Protein AF-A0A5E4ITK8-F1 (afdb_monomer_lite)

Structure (mmCIF, N/CA/C/O backbone):
data_AF-A0A5E4ITK8-F1
#
_entry.id   AF-A0A5E4ITK8-F1
#
loop_
_atom_site.group_PDB
_atom_site.id
_atom_site.type_symbol
_atom_site.label_atom_id
_atom_site.label_alt_id
_atom_site.label_comp_id
_atom_site.label_asym_id
_atom_site.label_entity_id
_atom_site.label_seq_id
_atom_site.pdbx_PDB_ins_code
_atom_site.Cartn_x
_atom_site.Cartn_y
_atom_site.Cartn_z
_atom_site.occupancy
_atom_site.B_iso_or_equiv
_atom_site.auth_seq_id
_atom_site.auth_comp_id
_atom_site.auth_asym_id
_atom_site.auth_atom_id
_atom_site.pdbx_PDB_model_num
ATOM 1 N N . MET A 1 1 ? 26.900 -29.620 13.901 1.00 28.38 1 MET A N 1
ATOM 2 C CA . MET A 1 1 ? 28.052 -29.863 13.010 1.00 28.38 1 MET A CA 1
ATOM 3 C C . MET A 1 1 ? 28.554 -28.501 12.551 1.00 28.38 1 MET A C 1
ATOM 5 O O . MET A 1 1 ? 27.782 -27.766 11.946 1.00 28.38 1 MET A O 1
ATOM 9 N N . LEU A 1 2 ? 29.750 -28.107 12.997 1.00 29.94 2 LEU A N 1
ATOM 10 C CA . LEU A 1 2 ? 30.368 -26.809 12.701 1.00 29.94 2 LEU A CA 1
ATOM 11 C C . LEU A 1 2 ? 30.683 -26.731 11.204 1.00 29.94 2 LEU A C 1
ATOM 13 O O . LEU A 1 2 ? 31.329 -27.629 10.677 1.00 29.94 2 LEU A O 1
ATOM 17 N N . VAL A 1 3 ? 30.211 -25.683 10.529 1.00 32.06 3 VAL A N 1
ATOM 18 C CA . VAL A 1 3 ? 30.614 -25.383 9.150 1.00 32.06 3 VAL A CA 1
ATOM 19 C C . VAL A 1 3 ? 31.611 -24.234 9.217 1.00 32.06 3 VAL A C 1
ATOM 21 O O . VAL A 1 3 ? 31.252 -23.121 9.608 1.00 32.06 3 VAL A O 1
ATOM 24 N N . GLU A 1 4 ? 32.864 -24.538 8.886 1.00 34.53 4 GLU A N 1
ATOM 25 C CA . GLU A 1 4 ? 33.941 -23.570 8.683 1.00 34.53 4 GLU A CA 1
ATOM 26 C C . GLU A 1 4 ? 33.608 -22.619 7.522 1.00 34.53 4 GLU A C 1
ATOM 28 O O . GLU A 1 4 ? 32.998 -23.015 6.528 1.00 34.53 4 GLU A O 1
ATOM 33 N N . GLY A 1 5 ? 34.018 -21.351 7.643 1.00 33.81 5 GLY A N 1
ATOM 34 C CA . GLY A 1 5 ? 33.965 -20.374 6.545 1.00 33.81 5 GLY A CA 1
ATOM 35 C C . GLY A 1 5 ? 32.914 -19.264 6.655 1.00 33.81 5 GLY A C 1
ATOM 36 O O . GLY A 1 5 ? 32.730 -18.516 5.697 1.00 33.81 5 GLY A O 1
ATOM 37 N N . ALA A 1 6 ? 32.237 -19.107 7.795 1.00 37.31 6 ALA A N 1
ATOM 38 C CA . ALA A 1 6 ? 31.438 -17.909 8.056 1.00 37.31 6 ALA A CA 1
ATOM 39 C C . ALA A 1 6 ? 32.324 -16.806 8.651 1.00 37.31 6 ALA A C 1
ATOM 41 O O . ALA A 1 6 ? 32.928 -17.005 9.704 1.00 37.31 6 ALA A O 1
ATOM 42 N N . TYR A 1 7 ? 32.374 -15.638 8.007 1.00 44.38 7 TYR A N 1
ATOM 43 C CA . TYR A 1 7 ? 33.000 -14.447 8.582 1.00 44.38 7 TYR A CA 1
ATOM 44 C C . TYR A 1 7 ? 32.050 -13.246 8.552 1.00 44.38 7 TYR A C 1
ATOM 46 O O . TYR A 1 7 ? 31.173 -13.124 7.693 1.00 44.38 7 TYR A O 1
ATOM 54 N N . LEU A 1 8 ? 32.221 -12.374 9.544 1.00 38.44 8 LEU A N 1
ATOM 55 C CA . LEU A 1 8 ? 31.466 -11.138 9.722 1.00 38.44 8 LEU A CA 1
ATOM 56 C C . LEU A 1 8 ? 32.292 -9.965 9.191 1.00 38.44 8 LEU A C 1
ATOM 58 O O . LEU A 1 8 ? 33.440 -9.787 9.596 1.00 38.44 8 LEU A O 1
ATOM 62 N N . LYS A 1 9 ? 31.707 -9.147 8.312 1.00 34.47 9 LYS A N 1
ATOM 63 C CA . LYS A 1 9 ? 32.289 -7.872 7.867 1.00 34.47 9 LYS A CA 1
ATOM 64 C C . LYS A 1 9 ? 31.194 -6.809 7.868 1.00 34.47 9 LYS A C 1
ATOM 66 O O . LYS A 1 9 ? 30.127 -7.035 7.318 1.00 34.47 9 LYS A O 1
ATOM 71 N N . ASN A 1 10 ? 31.437 -5.669 8.517 1.00 33.41 10 ASN A N 1
ATOM 72 C CA . ASN A 1 10 ? 30.498 -4.536 8.600 1.00 33.41 10 ASN A CA 1
ATOM 73 C C . ASN A 1 10 ? 29.071 -4.902 9.070 1.00 33.41 10 ASN A C 1
ATOM 75 O O . ASN A 1 10 ? 28.096 -4.322 8.608 1.00 33.41 10 ASN A O 1
ATOM 79 N N . GLY A 1 11 ? 28.940 -5.868 9.985 1.00 38.97 11 GLY A N 1
ATOM 80 C CA . GLY A 1 11 ? 27.634 -6.314 10.490 1.00 38.97 11 GLY A CA 1
ATOM 81 C C . GLY A 1 11 ? 26.877 -7.275 9.566 1.00 38.97 11 GLY A C 1
ATOM 82 O O . GLY A 1 11 ? 25.781 -7.705 9.920 1.00 38.97 11 GLY A O 1
ATOM 83 N N . GLU A 1 12 ? 27.466 -7.671 8.436 1.00 31.84 12 GLU A N 1
ATOM 84 C CA . GLU A 1 12 ? 26.904 -8.657 7.516 1.00 31.84 12 GLU A CA 1
ATOM 85 C C . GLU A 1 12 ? 27.679 -9.980 7.600 1.00 31.84 12 GLU A C 1
ATOM 87 O O . GLU A 1 12 ? 28.914 -10.021 7.595 1.00 31.84 12 GLU A O 1
ATOM 92 N N . ALA A 1 13 ? 26.937 -11.085 7.723 1.00 37.34 13 ALA A N 1
ATOM 93 C CA . ALA A 1 13 ? 27.493 -12.432 7.720 1.00 37.34 13 ALA A CA 1
ATOM 94 C C . ALA A 1 13 ? 27.522 -12.961 6.283 1.00 37.34 13 ALA A C 1
ATOM 96 O O . ALA A 1 13 ? 26.474 -13.242 5.696 1.00 37.34 13 ALA A O 1
ATOM 97 N N . HIS A 1 14 ? 28.720 -13.129 5.727 1.00 38.25 14 HIS A N 1
ATOM 98 C CA . HIS A 1 14 ? 28.895 -13.700 4.396 1.00 38.25 14 HIS A CA 1
ATOM 99 C C . HIS A 1 14 ? 29.147 -15.203 4.516 1.00 38.25 14 HIS A C 1
ATOM 101 O O . HIS A 1 14 ? 30.057 -15.638 5.220 1.00 38.25 14 HIS A O 1
ATOM 107 N N . VAL A 1 15 ? 28.332 -16.005 3.824 1.00 39.59 15 VAL A N 1
ATOM 108 C CA . VAL A 1 15 ? 28.540 -17.452 3.688 1.00 39.59 15 VAL A CA 1
ATOM 109 C C . VAL A 1 15 ? 28.488 -17.808 2.212 1.00 39.59 15 VAL A C 1
ATOM 111 O O . VAL A 1 15 ? 27.528 -17.473 1.515 1.00 39.59 15 VAL A O 1
ATOM 114 N N . GLY A 1 16 ? 29.558 -18.443 1.733 1.00 31.50 16 GLY A N 1
ATOM 115 C CA . GLY A 1 16 ? 29.700 -18.872 0.349 1.00 31.50 16 GLY A CA 1
ATOM 116 C C . GLY A 1 16 ? 28.552 -19.779 -0.097 1.00 31.50 16 GLY A C 1
ATOM 117 O O . GLY A 1 16 ? 28.151 -20.683 0.627 1.00 31.50 16 GLY A O 1
ATOM 118 N N . LYS A 1 17 ? 28.049 -19.483 -1.302 1.00 39.50 17 LYS A N 1
ATOM 119 C CA . LYS A 1 17 ? 27.096 -20.239 -2.133 1.00 39.50 17 LYS A CA 1
ATOM 120 C C . LYS A 1 17 ? 25.944 -20.928 -1.387 1.00 39.50 17 LYS A C 1
ATOM 122 O O . LYS A 1 17 ? 26.010 -22.090 -1.011 1.00 39.50 17 LYS A O 1
ATOM 127 N N . GLY A 1 18 ? 24.822 -20.207 -1.365 1.00 40.91 18 GLY A N 1
ATOM 128 C CA . GLY A 1 18 ? 23.488 -20.750 -1.126 1.00 40.91 18 GLY A CA 1
ATOM 129 C C . GLY A 1 18 ? 23.044 -20.616 0.323 1.00 40.91 18 GLY A C 1
ATOM 130 O O . GLY A 1 18 ? 23.365 -21.453 1.157 1.00 40.91 18 GLY A O 1
ATOM 131 N N . ARG A 1 19 ? 22.236 -19.593 0.624 1.00 31.50 19 ARG A N 1
ATOM 132 C CA . ARG A 1 19 ? 21.457 -19.563 1.866 1.00 31.50 19 ARG A CA 1
ATOM 133 C C . ARG A 1 19 ? 20.058 -19.008 1.652 1.00 31.50 19 ARG A C 1
ATOM 135 O O . ARG A 1 19 ? 19.865 -17.921 1.115 1.00 31.50 19 ARG A O 1
ATOM 142 N N . ILE A 1 20 ? 19.092 -19.773 2.152 1.00 38.84 20 ILE A N 1
ATOM 143 C CA . ILE A 1 20 ? 17.743 -19.329 2.478 1.00 38.84 20 ILE A CA 1
ATOM 144 C C . ILE A 1 20 ? 17.889 -18.303 3.608 1.00 38.84 20 ILE A C 1
ATOM 146 O O . ILE A 1 20 ? 18.083 -18.662 4.766 1.00 38.84 20 ILE A O 1
ATOM 150 N N . VAL A 1 21 ? 17.831 -17.017 3.267 1.00 36.50 21 VAL A N 1
ATOM 151 C CA . VAL A 1 21 ? 17.682 -15.917 4.229 1.00 36.50 21 VAL A CA 1
ATOM 152 C C . VAL A 1 21 ? 16.284 -15.355 4.024 1.00 36.50 21 VAL A C 1
ATOM 154 O O . VAL A 1 21 ? 16.096 -14.429 3.243 1.00 36.50 21 VAL A O 1
ATOM 157 N N . ARG A 1 22 ? 15.261 -15.972 4.622 1.00 37.44 22 ARG A N 1
ATOM 158 C CA . ARG A 1 22 ? 13.891 -15.435 4.510 1.00 37.44 22 ARG A CA 1
ATOM 159 C C . ARG A 1 22 ? 13.080 -15.369 5.799 1.00 37.44 22 ARG A C 1
ATOM 161 O O . ARG A 1 22 ? 12.073 -14.675 5.791 1.00 37.44 22 ARG A O 1
ATOM 168 N N . ASP A 1 23 ? 13.531 -15.975 6.898 1.00 40.56 23 ASP A N 1
ATOM 169 C CA . ASP A 1 23 ? 12.697 -16.073 8.110 1.00 40.56 23 ASP A CA 1
ATOM 170 C C . ASP A 1 23 ? 13.173 -15.236 9.311 1.00 40.56 23 ASP A C 1
ATOM 172 O O . ASP A 1 23 ? 12.358 -14.654 10.023 1.00 40.56 23 ASP A O 1
ATOM 176 N N . ALA A 1 24 ? 14.484 -15.096 9.534 1.00 33.62 24 ALA A N 1
ATOM 177 C CA . ALA A 1 24 ? 14.985 -14.408 10.731 1.00 33.62 24 ALA A CA 1
ATOM 178 C C . ALA A 1 24 ? 14.869 -12.871 10.655 1.00 33.62 24 ALA A C 1
ATOM 180 O O . ALA A 1 24 ? 14.596 -12.216 11.659 1.00 33.62 24 ALA A O 1
ATOM 181 N N . THR A 1 25 ? 15.049 -12.283 9.469 1.00 48.75 25 THR A N 1
ATOM 182 C CA . THR A 1 25 ? 14.994 -10.826 9.258 1.00 48.75 25 THR A CA 1
ATOM 183 C C . THR A 1 25 ? 13.573 -10.281 9.342 1.00 48.75 25 THR A C 1
ATOM 185 O O . THR A 1 25 ? 13.364 -9.247 9.964 1.00 48.75 25 THR A O 1
ATOM 188 N N . LYS A 1 26 ? 12.579 -10.998 8.799 1.00 49.50 26 LYS A N 1
ATOM 189 C CA . LYS A 1 26 ? 11.183 -10.534 8.764 1.00 49.50 26 LYS A CA 1
ATOM 190 C C . LYS A 1 26 ? 10.574 -10.433 10.166 1.00 49.50 26 LYS A C 1
ATOM 192 O O . LYS A 1 26 ? 10.013 -9.400 10.503 1.00 49.50 26 LYS A O 1
ATOM 197 N N . LYS A 1 27 ? 10.792 -11.440 11.023 1.00 52.38 27 LYS A N 1
ATOM 198 C CA . LYS A 1 27 ? 10.340 -11.404 12.428 1.00 52.38 27 LYS A CA 1
ATOM 199 C C . LYS A 1 27 ? 11.005 -10.287 13.232 1.00 52.38 27 LYS A C 1
ATOM 201 O O . LYS A 1 27 ? 10.331 -9.588 13.981 1.00 52.38 27 LYS A O 1
ATOM 206 N N . ARG A 1 28 ? 12.315 -10.087 13.044 1.00 55.44 28 ARG A N 1
ATOM 207 C CA . ARG A 1 28 ? 13.063 -9.007 13.706 1.00 55.44 28 ARG A CA 1
ATOM 208 C C . ARG A 1 28 ? 12.556 -7.629 13.276 1.00 55.44 28 ARG A C 1
ATOM 210 O O . ARG A 1 28 ? 12.446 -6.730 14.102 1.00 55.44 28 ARG A O 1
ATOM 217 N N . ASP A 1 29 ? 12.208 -7.493 12.003 1.00 59.12 29 ASP A N 1
ATOM 218 C CA . ASP A 1 29 ? 11.644 -6.283 11.419 1.00 59.12 29 ASP A CA 1
ATOM 219 C C . ASP A 1 29 ? 10.216 -5.990 11.891 1.00 59.12 29 ASP A C 1
ATOM 221 O O . ASP A 1 29 ? 9.882 -4.830 12.118 1.00 59.12 29 ASP A O 1
ATOM 225 N N . GLU A 1 30 ? 9.379 -7.016 12.054 1.00 64.38 30 GLU A N 1
ATOM 226 C CA . GLU A 1 30 ? 8.034 -6.877 12.620 1.00 64.38 30 GLU A CA 1
ATOM 227 C C . GLU A 1 30 ? 8.079 -6.448 14.087 1.00 64.38 30 GLU A C 1
ATOM 229 O O . GLU A 1 30 ? 7.367 -5.525 14.485 1.00 64.38 30 GLU A O 1
ATOM 234 N N . GLU A 1 31 ? 8.932 -7.078 14.898 1.00 64.38 31 GLU A N 1
ATOM 235 C CA . GLU A 1 31 ? 9.121 -6.689 16.298 1.00 64.38 31 GLU A CA 1
ATOM 236 C C . GLU A 1 31 ? 9.720 -5.286 16.423 1.00 64.38 31 GLU A C 1
ATOM 238 O O . GLU A 1 31 ? 9.292 -4.507 17.275 1.00 64.38 31 GLU A O 1
ATOM 243 N N . ALA A 1 32 ? 10.673 -4.932 15.556 1.00 67.62 32 ALA A N 1
ATOM 244 C CA . ALA A 1 32 ? 11.239 -3.590 15.510 1.00 67.62 32 ALA A CA 1
ATOM 245 C C . ALA A 1 32 ? 10.182 -2.553 15.110 1.00 67.62 32 ALA A C 1
ATOM 247 O O . ALA A 1 32 ? 10.049 -1.537 15.785 1.00 67.62 32 ALA A O 1
ATOM 248 N N . ALA A 1 33 ? 9.385 -2.814 14.069 1.00 63.94 33 ALA A N 1
ATOM 249 C CA . ALA A 1 33 ? 8.329 -1.906 13.627 1.00 63.94 33 ALA A CA 1
ATOM 250 C C . ALA A 1 33 ? 7.261 -1.697 14.710 1.00 63.94 33 ALA A C 1
ATOM 252 O O . ALA A 1 33 ? 6.863 -0.561 14.953 1.00 63.94 33 ALA A O 1
ATOM 253 N N . LYS A 1 34 ? 6.857 -2.763 15.415 1.00 70.06 34 LYS A N 1
ATOM 254 C CA . LYS A 1 34 ? 5.921 -2.683 16.551 1.00 70.06 34 LYS A CA 1
ATOM 255 C C . LYS A 1 34 ? 6.463 -1.868 17.728 1.00 70.06 34 LYS A C 1
AT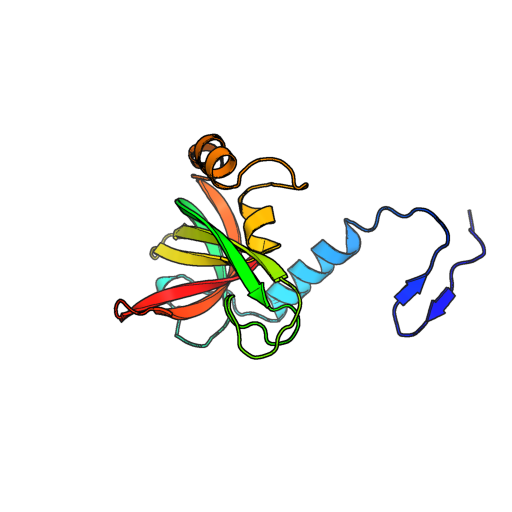OM 257 O O . LYS A 1 34 ? 5.674 -1.305 18.477 1.00 70.06 34 LYS A O 1
ATOM 262 N N . ARG A 1 35 ? 7.787 -1.813 17.908 1.00 75.50 35 ARG A N 1
ATOM 263 C CA . ARG A 1 35 ? 8.442 -0.987 18.939 1.00 75.50 35 ARG A CA 1
ATOM 264 C C . ARG A 1 35 ? 8.651 0.460 18.494 1.00 75.50 35 ARG A C 1
ATOM 266 O O . ARG A 1 35 ? 8.589 1.357 19.325 1.00 75.50 35 ARG A O 1
ATOM 273 N N . LEU A 1 36 ? 8.940 0.672 17.211 1.00 78.75 36 LEU A N 1
ATOM 274 C CA . LEU A 1 36 ? 9.294 1.976 16.643 1.00 78.75 36 LEU A CA 1
ATOM 275 C C . LEU A 1 36 ? 8.076 2.841 16.324 1.00 78.75 36 LEU A C 1
ATOM 277 O O . LEU A 1 36 ? 8.163 4.061 16.428 1.00 78.75 36 LEU A O 1
ATOM 281 N N . TYR A 1 37 ? 6.964 2.228 15.918 1.00 83.38 37 TYR A N 1
ATOM 282 C CA . TYR A 1 37 ? 5.771 2.951 15.495 1.00 83.38 37 TYR A CA 1
ATOM 283 C C . TYR A 1 37 ? 4.620 2.705 16.466 1.00 83.38 37 TYR A C 1
ATOM 285 O O . TYR A 1 37 ? 4.279 1.545 16.717 1.00 83.38 37 TYR A O 1
ATOM 293 N N . PRO A 1 38 ? 3.980 3.767 16.986 1.00 85.56 38 PRO A N 1
ATOM 294 C CA . PRO A 1 38 ? 2.815 3.602 17.835 1.00 85.56 38 PRO A CA 1
ATOM 295 C C . PRO A 1 38 ? 1.700 2.933 17.034 1.00 85.56 38 PRO A C 1
ATOM 297 O O . PRO A 1 38 ? 1.427 3.291 15.882 1.00 85.56 38 PRO A O 1
ATOM 300 N N . ARG A 1 39 ? 1.047 1.951 17.653 1.00 89.69 39 ARG A N 1
ATOM 301 C CA . ARG A 1 39 ? -0.172 1.369 17.104 1.00 89.69 39 ARG A CA 1
ATOM 302 C C . ARG A 1 39 ? -1.298 2.385 17.255 1.00 89.69 39 ARG A C 1
ATOM 304 O O . ARG A 1 39 ? -1.567 2.817 18.372 1.00 89.69 39 ARG A O 1
ATOM 311 N N . LYS A 1 40 ? -1.951 2.737 16.149 1.00 93.00 40 LYS A N 1
ATOM 312 C CA . LYS A 1 40 ? -3.079 3.676 16.134 1.00 93.00 40 LYS A CA 1
ATOM 313 C C . LYS A 1 40 ? -4.247 3.127 15.337 1.00 93.00 40 LYS A C 1
ATOM 315 O O . LYS A 1 40 ? -4.058 2.330 14.416 1.00 93.00 40 LYS A O 1
ATOM 320 N N . LYS A 1 41 ? -5.447 3.572 15.702 1.00 94.12 41 LYS A N 1
ATOM 321 C CA . LYS A 1 41 ? -6.650 3.383 14.889 1.00 94.12 41 LYS A CA 1
ATOM 322 C C . LYS A 1 41 ? -6.664 4.371 13.729 1.00 94.12 41 LYS A C 1
ATOM 324 O O . LYS A 1 41 ? -6.027 5.423 13.802 1.00 94.12 41 LYS A O 1
ATOM 329 N N . ILE A 1 42 ? -7.397 4.051 12.666 1.00 93.00 42 ILE A N 1
ATOM 330 C CA . ILE A 1 42 ? -7.487 4.910 11.478 1.00 93.00 42 ILE A CA 1
ATOM 331 C C . ILE A 1 42 ? -8.029 6.302 11.828 1.00 93.00 42 ILE A C 1
ATOM 333 O O . ILE A 1 42 ? -7.515 7.298 11.321 1.00 93.00 42 ILE A O 1
ATOM 337 N N . SER A 1 43 ? -9.009 6.391 12.730 1.00 91.56 43 SER A N 1
ATOM 338 C CA . SER A 1 43 ? -9.587 7.669 13.171 1.00 91.56 43 SER A CA 1
ATOM 339 C C . SER A 1 43 ? -8.610 8.588 13.919 1.00 91.56 43 SER A C 1
ATOM 341 O O . SER A 1 43 ? -8.847 9.791 14.006 1.00 91.56 43 SER A O 1
ATOM 343 N N . GLU A 1 44 ? -7.510 8.049 14.449 1.00 92.19 44 GLU A N 1
ATOM 344 C CA . GLU A 1 44 ? -6.529 8.775 15.269 1.00 92.19 44 GLU A CA 1
ATOM 345 C C . GLU A 1 44 ? -5.295 9.219 14.471 1.00 92.19 44 GLU A C 1
ATOM 347 O O . GLU A 1 44 ? -4.362 9.819 15.022 1.00 92.19 44 GLU A O 1
ATOM 352 N N . LEU A 1 45 ? -5.256 8.894 13.178 1.00 90.62 45 LEU A N 1
ATOM 353 C CA . LEU A 1 45 ? -4.130 9.203 12.313 1.00 90.62 45 LEU A CA 1
ATOM 354 C C . LEU A 1 45 ? -4.025 10.705 12.058 1.00 90.62 45 LEU A C 1
ATOM 356 O O . LEU A 1 45 ? -4.996 11.383 11.725 1.00 90.62 45 LEU A O 1
ATOM 360 N N . LYS A 1 46 ? -2.797 11.210 12.168 1.00 88.56 46 LYS A N 1
ATOM 361 C CA . LYS A 1 46 ? -2.449 12.601 11.888 1.00 88.56 46 LYS A CA 1
ATOM 362 C C . LYS A 1 46 ? -1.454 12.658 10.745 1.00 88.56 46 LYS A C 1
ATOM 364 O O . LYS A 1 46 ? -0.614 11.771 10.586 1.00 88.56 46 LYS A O 1
ATOM 369 N N . GLU A 1 47 ? -1.556 13.708 9.943 1.00 88.56 47 GLU A N 1
ATOM 370 C CA . GLU A 1 47 ? -0.609 13.949 8.863 1.00 88.56 47 GLU A CA 1
ATOM 371 C C . GLU A 1 47 ? 0.833 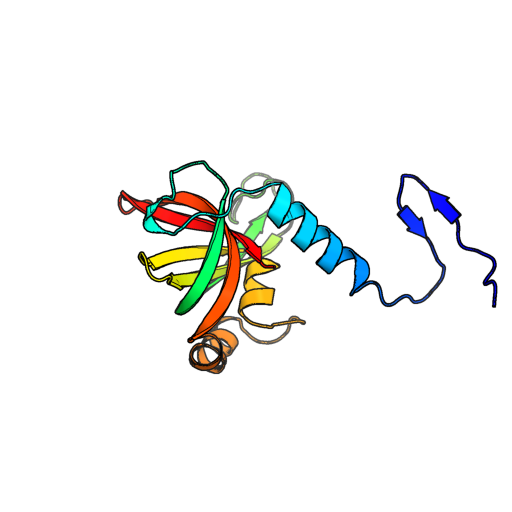13.996 9.389 1.00 88.56 47 GLU A C 1
ATOM 373 O O . GLU A 1 47 ? 1.119 14.587 10.428 1.00 88.56 47 GLU A O 1
ATOM 378 N N . GLY A 1 48 ? 1.746 13.360 8.652 1.00 83.75 48 GLY A N 1
ATOM 379 C CA . GLY A 1 48 ? 3.178 13.389 8.942 1.00 83.75 48 GLY A CA 1
ATOM 380 C C . GLY A 1 48 ? 3.640 12.401 10.015 1.00 83.75 48 GLY A C 1
ATOM 381 O O . GLY A 1 48 ? 4.844 12.182 10.141 1.00 83.75 48 GLY A O 1
ATOM 382 N N . GLU A 1 49 ? 2.726 11.748 10.734 1.00 87.25 49 GLU A N 1
ATOM 383 C CA . GLU A 1 49 ? 3.066 10.812 11.806 1.00 87.25 49 GLU A CA 1
ATOM 384 C C . GLU A 1 49 ? 2.955 9.354 11.342 1.00 87.25 49 GLU A C 1
ATOM 386 O O . GLU A 1 49 ? 1.865 8.797 11.203 1.00 87.25 49 GLU A O 1
ATOM 391 N N . ALA A 1 50 ? 4.100 8.704 11.123 1.00 88.62 50 ALA A N 1
ATOM 392 C CA . ALA A 1 50 ? 4.124 7.287 10.782 1.00 88.62 50 ALA A CA 1
ATOM 393 C C . ALA A 1 50 ? 3.608 6.436 11.954 1.00 88.62 50 ALA A C 1
ATOM 395 O O . ALA A 1 50 ? 4.139 6.508 13.059 1.00 88.62 50 ALA A O 1
ATOM 396 N N . SER A 1 51 ? 2.589 5.618 11.698 1.00 89.62 51 SER A N 1
ATOM 397 C CA . SER A 1 51 ? 1.919 4.801 12.717 1.00 89.62 51 SER A CA 1
ATOM 398 C C . SER A 1 51 ? 1.673 3.384 12.206 1.00 89.62 51 SER A C 1
ATOM 400 O O . SER A 1 51 ? 1.521 3.166 11.002 1.00 89.62 51 SER A O 1
ATOM 402 N N . LEU A 1 52 ? 1.630 2.411 13.117 1.00 91.81 52 LEU A N 1
ATOM 403 C CA . LEU A 1 52 ? 1.254 1.038 12.793 1.00 91.81 52 LEU A CA 1
ATOM 404 C C . LEU A 1 52 ? -0.275 0.915 12.792 1.00 91.81 52 LEU A C 1
ATOM 406 O O . LEU A 1 52 ? -0.916 1.134 13.820 1.00 91.81 52 LEU A O 1
ATOM 410 N N . VAL A 1 53 ? -0.837 0.532 11.648 1.00 92.62 53 VAL A N 1
ATOM 411 C CA . VAL A 1 53 ? -2.276 0.328 11.444 1.00 92.62 53 VAL A CA 1
ATOM 412 C C . VAL A 1 53 ? -2.531 -1.148 11.165 1.00 92.62 53 VAL A C 1
ATOM 414 O O . VAL A 1 53 ? -1.860 -1.756 10.328 1.00 92.62 53 VAL A O 1
ATOM 417 N N . GLU A 1 54 ? -3.513 -1.722 11.855 1.00 94.19 54 GLU A N 1
ATOM 418 C CA . GLU A 1 54 ? -4.000 -3.081 11.614 1.00 94.19 54 GLU A CA 1
ATOM 419 C C . GLU A 1 54 ? -5.452 -3.016 11.151 1.00 94.19 54 GLU A C 1
ATOM 421 O O . GLU A 1 54 ? -6.279 -2.373 11.793 1.00 94.19 54 GLU A O 1
ATOM 426 N N . GLY A 1 55 ? -5.765 -3.696 10.054 1.00 93.94 55 GLY A N 1
ATOM 427 C CA . GLY A 1 55 ? -7.103 -3.697 9.475 1.00 93.94 55 GLY A CA 1
ATOM 428 C C . GLY A 1 55 ? -7.269 -4.780 8.421 1.00 93.94 55 GLY A C 1
ATOM 429 O O . GLY A 1 55 ? -6.454 -5.695 8.306 1.00 93.94 55 GLY A O 1
ATOM 430 N N . GLU A 1 56 ? -8.329 -4.679 7.636 1.00 95.19 56 GLU A N 1
ATOM 431 C CA . GLU A 1 56 ? -8.576 -5.517 6.467 1.00 95.19 56 GLU A CA 1
ATOM 432 C C . GLU A 1 56 ? -8.530 -4.688 5.188 1.00 95.19 56 GLU A C 1
ATOM 434 O O . GLU A 1 56 ? -8.844 -3.500 5.189 1.00 95.19 56 GLU A O 1
ATOM 439 N N . ILE A 1 57 ? -8.147 -5.308 4.075 1.00 94.81 57 ILE A N 1
ATOM 440 C CA . ILE A 1 57 ? -8.264 -4.653 2.775 1.00 94.81 57 ILE A CA 1
ATOM 441 C C . ILE A 1 57 ? -9.727 -4.701 2.329 1.00 94.81 57 ILE A C 1
ATOM 443 O O . ILE A 1 57 ? -10.226 -5.757 1.944 1.00 94.81 57 ILE A O 1
ATOM 447 N N . SER A 1 58 ? -10.423 -3.566 2.352 1.00 93.25 58 SER A N 1
ATOM 448 C CA . SER A 1 58 ? -11.822 -3.470 1.903 1.00 93.25 58 SER A CA 1
ATOM 449 C C . SER A 1 58 ? -11.943 -3.368 0.379 1.00 93.25 58 SER A C 1
ATOM 451 O O . SER A 1 58 ? -12.969 -3.750 -0.191 1.00 93.25 58 SER A O 1
ATOM 453 N N . GLY A 1 59 ? -10.894 -2.905 -0.305 1.00 89.75 59 GLY A N 1
ATOM 454 C CA . GLY A 1 59 ? -10.868 -2.833 -1.762 1.00 89.75 59 GLY A CA 1
ATOM 455 C C . GLY A 1 59 ? -9.507 -2.468 -2.339 1.00 89.75 59 GLY A C 1
ATOM 456 O O . GLY A 1 59 ? -8.696 -1.809 -1.698 1.00 89.75 59 GLY A O 1
ATOM 457 N N . VAL A 1 60 ? -9.275 -2.878 -3.585 1.00 90.31 60 VAL A N 1
ATOM 458 C CA . VAL A 1 60 ? -8.130 -2.445 -4.398 1.00 90.31 60 VAL A CA 1
ATOM 459 C C . VAL A 1 60 ? -8.665 -1.652 -5.589 1.00 90.31 60 VAL A C 1
ATOM 461 O O . VAL A 1 60 ? -9.631 -2.078 -6.234 1.00 90.31 60 VAL A O 1
ATOM 464 N N . PHE A 1 61 ? -8.082 -0.481 -5.846 1.00 88.12 61 PHE A N 1
ATOM 465 C CA . PHE A 1 61 ? -8.601 0.489 -6.817 1.00 88.12 61 PHE A CA 1
ATOM 466 C C . PHE A 1 61 ? -7.739 0.609 -8.066 1.00 88.12 61 PHE A C 1
ATOM 468 O O . PHE A 1 61 ? -8.273 0.686 -9.165 1.00 88.12 61 PHE A O 1
ATOM 475 N N . GLU A 1 62 ? -6.419 0.656 -7.903 1.00 86.69 62 GLU A N 1
ATOM 476 C CA . GLU A 1 62 ? -5.489 0.877 -9.010 1.00 86.69 62 GLU A CA 1
ATOM 477 C C . GLU A 1 62 ? -4.242 0.024 -8.808 1.00 86.69 62 GLU A C 1
ATOM 479 O O . GLU A 1 62 ? -3.755 -0.101 -7.685 1.00 86.69 62 GLU A O 1
ATOM 484 N N . ALA A 1 63 ? -3.703 -0.510 -9.899 1.00 87.44 63 ALA A N 1
ATOM 485 C CA . ALA A 1 63 ? -2.362 -1.063 -9.960 1.00 87.44 63 ALA A CA 1
ATOM 486 C C . ALA A 1 63 ? -1.729 -0.631 -11.285 1.00 87.44 63 ALA A C 1
ATOM 488 O O . ALA A 1 63 ? -2.275 -0.891 -12.357 1.00 87.44 63 ALA A O 1
ATOM 489 N N . ARG A 1 64 ? -0.595 0.067 -11.221 1.00 86.06 64 ARG A N 1
ATOM 490 C CA . ARG A 1 64 ? 0.092 0.589 -12.406 1.00 86.06 64 ARG A CA 1
ATOM 491 C C . ARG A 1 64 ? 1.597 0.647 -12.217 1.00 86.06 64 ARG A C 1
ATOM 493 O O . ARG A 1 64 ? 2.095 0.721 -11.096 1.00 86.06 64 ARG A O 1
ATOM 500 N N . VAL A 1 65 ? 2.312 0.685 -13.333 1.00 86.31 65 VAL A N 1
ATOM 501 C CA . VAL A 1 65 ? 3.758 0.908 -13.364 1.00 86.31 65 VAL A CA 1
ATOM 502 C C . VAL A 1 65 ? 4.037 2.372 -13.687 1.00 86.31 65 VAL A C 1
ATOM 504 O O . VAL A 1 65 ? 3.494 2.931 -14.638 1.00 86.31 65 VAL A O 1
ATOM 507 N N . ILE A 1 66 ? 4.880 3.007 -12.880 1.00 83.94 66 ILE A N 1
ATOM 508 C CA . ILE A 1 66 ? 5.353 4.374 -13.075 1.00 83.94 66 ILE A CA 1
ATOM 509 C C . ILE A 1 66 ? 6.818 4.311 -13.495 1.00 83.94 66 ILE A C 1
ATOM 511 O O . ILE A 1 66 ? 7.676 3.890 -12.724 1.00 83.94 66 ILE A O 1
ATOM 515 N N . LYS A 1 67 ? 7.116 4.806 -14.694 1.00 85.19 67 LYS A N 1
ATOM 516 C CA . LYS A 1 67 ? 8.489 4.934 -15.188 1.00 85.19 67 LYS A CA 1
ATOM 517 C C . LYS A 1 67 ? 9.186 6.119 -14.521 1.00 85.19 67 LYS A C 1
ATOM 519 O O . LYS A 1 67 ? 8.768 7.275 -14.670 1.00 85.19 67 LYS A O 1
ATOM 524 N N . LYS A 1 68 ? 10.246 5.836 -13.767 1.00 84.25 68 LYS A N 1
ATOM 525 C CA . LYS A 1 68 ? 11.084 6.829 -13.086 1.00 84.25 68 LYS A CA 1
ATOM 526 C C . LYS A 1 68 ? 12.521 6.771 -13.576 1.00 84.25 68 LYS A C 1
ATOM 528 O O . LYS A 1 68 ? 12.999 5.749 -14.049 1.00 84.25 68 LYS A O 1
ATOM 533 N N . CYS A 1 69 ? 13.228 7.879 -13.421 1.00 81.00 69 CYS A N 1
ATOM 534 C CA . CYS A 1 69 ? 14.671 7.908 -13.566 1.00 81.00 69 CYS A CA 1
ATOM 535 C C . CYS A 1 69 ? 15.338 7.220 -12.367 1.00 81.00 69 CYS A C 1
ATOM 537 O O . CYS A 1 69 ? 14.944 7.454 -11.220 1.00 81.00 69 CYS A O 1
ATOM 539 N N . ARG A 1 70 ? 16.350 6.388 -12.625 1.00 82.56 70 ARG A N 1
ATOM 540 C CA . ARG A 1 70 ? 17.188 5.771 -11.588 1.00 82.56 70 ARG A CA 1
ATOM 541 C C . ARG A 1 70 ? 18.012 6.804 -10.830 1.00 82.56 70 ARG A C 1
ATOM 543 O O . ARG A 1 70 ? 18.138 6.675 -9.620 1.00 82.56 70 ARG A O 1
ATOM 550 N N . ASP A 1 71 ? 18.472 7.839 -11.524 1.00 84.50 71 ASP A N 1
ATOM 551 C CA . ASP A 1 71 ? 19.479 8.749 -10.977 1.00 84.50 71 ASP A CA 1
ATOM 552 C C . ASP A 1 71 ? 18.840 9.888 -10.177 1.00 84.50 71 ASP A C 1
ATOM 554 O O . ASP A 1 71 ? 19.239 10.159 -9.052 1.00 84.50 71 ASP A O 1
ATOM 558 N N . CYS A 1 72 ? 17.803 10.535 -10.722 1.00 80.81 72 CYS A N 1
ATOM 559 C CA . CYS A 1 72 ? 17.153 11.672 -10.058 1.00 80.81 72 CYS A CA 1
ATOM 560 C C . CYS A 1 72 ? 15.796 11.344 -9.418 1.00 80.81 72 CYS A C 1
ATOM 562 O O . CYS A 1 72 ? 15.196 12.197 -8.771 1.00 80.81 72 CYS A O 1
ATOM 564 N N . GLY A 1 73 ? 15.245 10.145 -9.638 1.00 79.00 73 GLY A N 1
ATOM 565 C CA . GLY A 1 73 ? 13.939 9.749 -9.095 1.00 79.00 73 GLY A CA 1
ATOM 566 C C . GLY A 1 73 ? 12.717 10.461 -9.702 1.00 79.00 73 GLY A C 1
ATOM 567 O O . GLY A 1 73 ? 11.585 10.145 -9.318 1.00 79.00 73 GLY A O 1
ATOM 568 N N . ALA A 1 74 ? 12.910 11.384 -10.652 1.00 77.25 74 ALA A N 1
ATOM 569 C CA . ALA A 1 74 ? 11.827 12.062 -11.363 1.00 77.25 74 ALA A CA 1
ATOM 570 C C . ALA A 1 74 ? 11.076 11.108 -12.307 1.00 77.25 74 ALA A C 1
ATOM 572 O O . ALA A 1 74 ? 11.605 10.076 -12.728 1.00 77.25 74 ALA A O 1
ATOM 573 N N . LYS A 1 75 ? 9.835 11.461 -12.662 1.00 81.44 75 LYS A N 1
ATOM 574 C CA . LYS A 1 75 ? 9.077 10.761 -13.710 1.00 81.44 75 LYS A CA 1
ATOM 575 C C . LYS A 1 75 ? 9.794 10.940 -15.054 1.00 81.44 75 LYS A C 1
ATOM 577 O O . LYS A 1 75 ? 10.316 12.018 -15.321 1.00 81.44 75 LYS A O 1
ATOM 582 N N . LYS A 1 76 ? 9.836 9.895 -15.883 1.00 79.50 76 LYS A N 1
ATOM 583 C CA . LYS A 1 76 ? 10.368 9.995 -17.250 1.00 79.50 76 LYS A CA 1
ATOM 584 C C . LYS A 1 76 ? 9.320 10.601 -18.209 1.00 79.50 76 LYS A C 1
ATOM 586 O O . LYS A 1 76 ? 8.133 10.310 -18.039 1.00 79.50 76 LYS A O 1
ATOM 591 N N . PRO A 1 77 ? 9.736 11.402 -19.210 1.00 85.38 77 PRO A N 1
ATOM 592 C CA . PRO A 1 77 ? 11.111 11.846 -19.480 1.00 85.38 77 PRO A CA 1
ATOM 593 C C . PRO A 1 77 ? 11.618 12.864 -18.439 1.00 85.38 77 PRO A C 1
ATOM 595 O O . PRO A 1 77 ? 10.841 13.626 -17.879 1.00 85.38 77 PRO A O 1
ATOM 598 N N . CYS A 1 78 ? 12.927 12.862 -18.170 1.00 82.00 78 CYS A N 1
ATOM 599 C CA . CYS A 1 78 ? 13.571 13.759 -17.203 1.00 82.00 78 CYS A CA 1
ATOM 600 C C . CYS A 1 78 ? 14.848 14.373 -17.790 1.00 82.00 78 CYS A C 1
ATOM 602 O O . CYS A 1 78 ? 15.509 13.740 -18.615 1.00 82.00 78 CYS A O 1
ATOM 604 N N . SER A 1 79 ? 15.250 15.542 -17.291 1.00 88.38 79 SER A N 1
ATOM 605 C CA . SER A 1 79 ? 16.361 16.322 -17.856 1.00 88.38 79 SER A CA 1
ATOM 606 C C . SER A 1 79 ? 17.764 15.759 -17.590 1.00 88.38 79 SER A C 1
ATOM 608 O O . SER A 1 79 ? 18.703 16.156 -18.262 1.00 88.38 79 SER A O 1
ATOM 610 N N . CYS A 1 80 ? 17.940 14.837 -16.635 1.00 85.56 80 CYS A N 1
ATOM 611 C CA . CYS A 1 80 ? 19.271 14.335 -16.255 1.00 85.56 80 CYS A CA 1
ATOM 612 C C . CYS A 1 80 ? 19.799 13.166 -17.109 1.00 85.56 80 CYS A C 1
ATOM 614 O O . CYS A 1 80 ? 20.866 12.643 -16.815 1.00 85.56 80 CYS A O 1
ATOM 616 N N . GLY A 1 81 ? 19.041 12.682 -18.100 1.00 84.62 81 GLY A N 1
ATOM 617 C CA . GLY A 1 81 ? 19.481 11.595 -18.993 1.00 84.62 81 GLY A CA 1
ATOM 618 C C . GLY A 1 81 ? 19.572 10.186 -18.379 1.00 84.62 81 GLY A C 1
ATOM 619 O O . GLY A 1 81 ? 19.693 9.224 -19.126 1.00 84.62 81 GLY A O 1
ATOM 620 N N . GLY A 1 82 ? 19.428 10.037 -17.059 1.00 84.69 82 GLY A N 1
ATOM 621 C CA . GLY A 1 82 ? 19.627 8.765 -16.350 1.00 84.69 82 GLY A CA 1
ATOM 622 C C . GLY A 1 82 ? 18.744 7.594 -16.793 1.00 84.69 82 GLY A C 1
ATOM 623 O O . GLY A 1 82 ? 17.696 7.785 -17.411 1.00 84.69 82 GLY A O 1
ATOM 624 N N . ALA A 1 83 ? 19.132 6.364 -16.463 1.00 86.69 83 ALA A N 1
ATOM 625 C CA . ALA A 1 83 ? 18.424 5.160 -16.913 1.00 86.69 83 ALA A CA 1
ATOM 626 C C . ALA A 1 83 ? 16.984 5.055 -16.362 1.00 86.69 83 ALA A C 1
ATOM 628 O O . ALA A 1 83 ? 16.662 5.580 -15.294 1.00 86.69 83 ALA A O 1
ATOM 629 N N . GLU A 1 84 ? 16.100 4.362 -17.085 1.00 87.62 84 GLU A N 1
ATOM 630 C CA . GLU A 1 84 ? 14.720 4.115 -16.650 1.00 87.62 84 GLU A CA 1
ATOM 631 C C . GLU A 1 84 ? 14.647 2.983 -15.607 1.00 87.62 84 GLU A C 1
ATOM 633 O O . GLU A 1 84 ? 15.403 2.003 -15.631 1.00 87.62 84 GLU A O 1
ATOM 638 N N . ARG A 1 85 ? 13.723 3.125 -14.657 1.00 82.62 85 ARG A N 1
ATOM 639 C CA . ARG A 1 85 ? 13.255 2.050 -13.784 1.00 82.62 85 ARG A CA 1
ATOM 640 C C . ARG A 1 85 ? 11.742 2.078 -13.658 1.00 82.62 85 ARG A C 1
ATOM 642 O O . ARG A 1 85 ? 11.133 3.147 -13.599 1.00 82.62 85 ARG A O 1
ATOM 649 N N . ASP A 1 86 ? 11.181 0.894 -13.509 1.00 84.19 86 ASP A N 1
ATOM 650 C CA . ASP A 1 86 ? 9.771 0.706 -13.218 1.00 84.19 86 ASP A CA 1
ATOM 651 C C . ASP A 1 86 ? 9.532 0.773 -11.712 1.00 84.19 86 ASP A C 1
ATOM 653 O O . ASP A 1 86 ? 10.209 0.103 -10.932 1.00 84.19 86 ASP A O 1
ATOM 657 N N . LEU A 1 87 ? 8.567 1.600 -11.318 1.00 84.38 87 LEU A N 1
ATOM 658 C CA . LEU A 1 87 ? 8.058 1.708 -9.958 1.00 84.38 87 LEU A CA 1
ATOM 659 C C . LEU A 1 87 ? 6.634 1.158 -9.930 1.00 84.38 87 LEU A C 1
ATOM 661 O O . LEU A 1 87 ? 5.748 1.717 -10.581 1.00 84.38 87 LEU A O 1
ATOM 665 N N . LEU A 1 88 ? 6.391 0.092 -9.175 1.00 86.25 88 LEU A N 1
ATOM 666 C CA . LEU A 1 88 ? 5.033 -0.427 -9.030 1.00 86.25 88 LEU A CA 1
ATOM 667 C C . LEU A 1 88 ? 4.258 0.447 -8.042 1.00 86.25 88 LEU A C 1
ATOM 669 O O . LEU A 1 88 ? 4.755 0.728 -6.957 1.00 86.25 88 LEU A O 1
ATOM 673 N N . LEU A 1 89 ? 3.043 0.854 -8.401 1.00 87.94 89 LEU A N 1
ATOM 674 C CA . LEU A 1 89 ? 2.096 1.519 -7.510 1.00 87.94 89 LEU A CA 1
ATOM 675 C C . LEU A 1 89 ? 0.805 0.709 -7.457 1.00 87.94 89 LEU A C 1
ATOM 677 O O . LEU A 1 89 ? 0.210 0.432 -8.497 1.00 87.94 89 LEU A O 1
ATOM 681 N N . VAL A 1 90 ? 0.347 0.404 -6.247 1.00 90.44 90 VAL A N 1
ATOM 682 C CA . VAL A 1 90 ? -0.988 -0.136 -5.982 1.00 90.44 90 VAL A CA 1
ATOM 683 C C . VAL A 1 90 ? -1.700 0.782 -5.000 1.00 90.44 90 VAL A C 1
ATOM 685 O O . VAL A 1 90 ? -1.107 1.194 -4.006 1.00 90.44 90 VAL A O 1
ATOM 688 N N . THR A 1 91 ? -2.968 1.103 -5.255 1.00 91.88 91 THR A N 1
ATOM 689 C CA . THR A 1 91 ? -3.817 1.795 -4.278 1.00 91.88 91 THR A CA 1
ATOM 690 C C . THR A 1 91 ? -4.917 0.872 -3.780 1.00 91.88 91 THR A C 1
ATOM 692 O O . THR A 1 91 ? -5.628 0.246 -4.570 1.00 91.88 91 THR A O 1
ATOM 695 N N . ALA A 1 92 ? -5.052 0.789 -2.462 1.00 93.81 92 ALA A N 1
ATOM 696 C CA . ALA A 1 92 ? -6.040 -0.040 -1.784 1.00 93.81 92 ALA A CA 1
ATOM 697 C C . ALA A 1 92 ? -6.576 0.676 -0.543 1.00 93.81 92 ALA A C 1
ATOM 699 O O . ALA A 1 92 ? -5.944 1.597 -0.036 1.00 93.81 92 ALA A O 1
ATOM 700 N N . GLU A 1 93 ? -7.744 0.275 -0.067 1.00 95.19 93 GLU A N 1
ATOM 701 C CA . GLU A 1 93 ? -8.336 0.780 1.166 1.00 95.19 93 GLU A CA 1
ATOM 702 C C . GLU A 1 93 ? -8.092 -0.210 2.302 1.00 95.19 93 GLU A C 1
ATOM 704 O O . GLU A 1 93 ? -8.401 -1.395 2.175 1.00 95.19 93 GLU A O 1
ATOM 709 N N . ILE A 1 94 ? -7.516 0.289 3.394 1.00 95.56 94 ILE A N 1
ATOM 710 C CA . ILE A 1 94 ? -7.432 -0.415 4.671 1.00 95.56 94 ILE A CA 1
ATOM 711 C C . ILE A 1 94 ? -8.627 0.037 5.504 1.00 95.56 94 ILE A C 1
ATOM 713 O O . ILE A 1 94 ? -8.868 1.237 5.624 1.00 95.56 94 ILE A O 1
ATOM 717 N N . LYS A 1 95 ? -9.359 -0.903 6.088 1.00 96.19 95 LYS A N 1
ATOM 718 C CA . LYS A 1 95 ? -10.503 -0.641 6.955 1.00 96.19 95 LYS A CA 1
ATOM 719 C C . LYS A 1 95 ? -10.279 -1.264 8.327 1.00 96.19 95 LYS A C 1
ATOM 721 O O . LYS A 1 95 ? -9.844 -2.410 8.423 1.00 96.19 95 LYS A O 1
ATOM 726 N N . ASP A 1 96 ? -10.594 -0.514 9.371 1.00 94.88 96 ASP A N 1
ATOM 727 C CA . ASP A 1 96 ? -10.719 -1.016 10.736 1.00 94.88 96 ASP A CA 1
ATOM 728 C C . ASP A 1 96 ? -12.133 -0.727 11.281 1.00 94.88 96 ASP A C 1
ATOM 730 O O . ASP A 1 96 ? -13.056 -0.379 10.542 1.00 94.88 96 ASP A O 1
ATOM 734 N N . ASP A 1 97 ? -12.328 -0.940 12.576 1.00 94.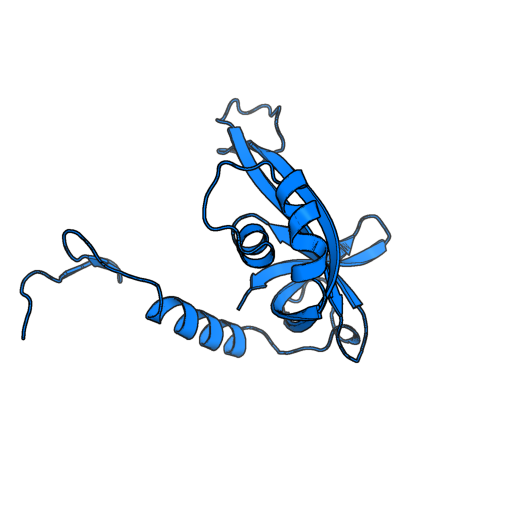19 97 ASP A N 1
ATOM 735 C 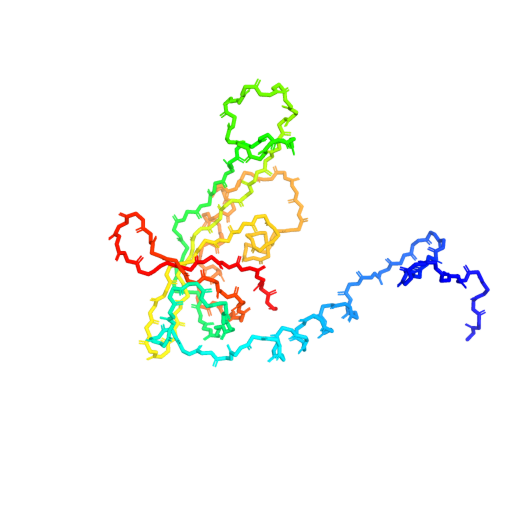CA . ASP A 1 97 ? -13.563 -0.644 13.310 1.00 94.19 97 ASP A CA 1
ATOM 736 C C . ASP A 1 97 ? -13.848 0.860 13.469 1.00 94.19 97 ASP A C 1
ATOM 738 O O . ASP A 1 97 ? -14.973 1.233 13.793 1.00 94.19 97 ASP A O 1
ATOM 742 N N . THR A 1 98 ? -1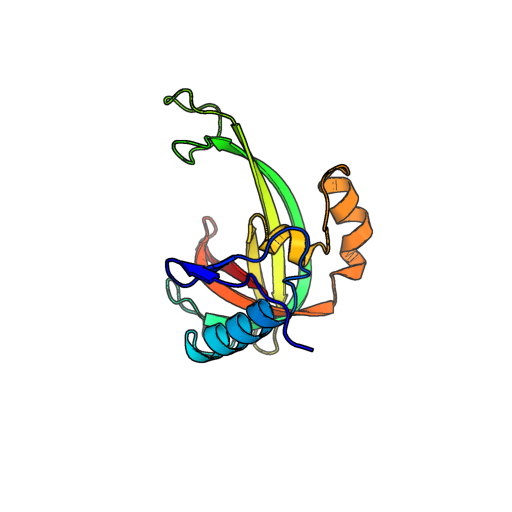2.861 1.726 13.235 1.00 93.81 98 THR A N 1
ATOM 743 C CA . THR A 1 98 ? -12.968 3.182 13.407 1.00 93.81 98 THR A CA 1
ATOM 744 C C . THR A 1 98 ? -13.106 3.953 12.100 1.00 93.81 98 THR A C 1
ATOM 746 O O . THR A 1 98 ? -13.565 5.095 12.112 1.00 93.81 98 THR A O 1
ATOM 749 N N . GLY A 1 99 ? -12.732 3.360 10.966 1.00 93.31 99 GLY A N 1
ATOM 750 C CA . GLY A 1 99 ? -12.855 4.008 9.668 1.00 93.31 99 GLY A CA 1
ATOM 751 C C . GLY A 1 99 ? -12.165 3.266 8.533 1.00 93.31 99 GLY A C 1
ATOM 752 O O . GLY A 1 99 ? -11.803 2.093 8.636 1.00 93.31 99 GLY A O 1
ATOM 753 N N . SER A 1 100 ? -11.994 3.971 7.416 1.00 94.69 100 SER A N 1
ATOM 754 C CA . SER A 1 100 ? -11.238 3.491 6.265 1.00 94.69 100 SER A CA 1
ATOM 755 C C . SER A 1 100 ? -10.190 4.510 5.831 1.00 94.69 100 SER A C 1
ATOM 757 O O . SER A 1 100 ? -10.369 5.720 5.972 1.00 94.69 100 SER A O 1
ATOM 759 N N . LEU A 1 101 ? -9.067 4.010 5.323 1.00 94.25 101 LEU A N 1
ATOM 760 C CA . LEU A 1 101 ? -7.953 4.806 4.835 1.00 94.25 101 LEU A CA 1
ATOM 761 C C . LEU A 1 101 ? -7.510 4.282 3.475 1.00 94.25 101 LEU A C 1
ATOM 763 O O . LEU A 1 101 ? -7.073 3.136 3.338 1.00 94.25 101 LEU A O 1
ATOM 767 N N . ARG A 1 102 ? -7.565 5.149 2.464 1.00 93.75 102 ARG A N 1
ATOM 768 C CA . ARG A 1 102 ? -6.983 4.851 1.158 1.00 93.75 102 ARG A CA 1
ATOM 769 C C . ARG A 1 102 ? -5.468 4.974 1.241 1.00 93.75 102 ARG A C 1
ATOM 771 O O . ARG A 1 102 ? -4.948 6.038 1.561 1.00 93.75 102 ARG A O 1
ATOM 778 N N . CYS A 1 103 ? -4.776 3.895 0.908 1.00 92.38 103 CYS A N 1
ATOM 779 C CA . CYS A 1 103 ? -3.333 3.767 0.997 1.00 92.38 103 CYS A CA 1
ATOM 780 C C . CYS A 1 103 ? -2.694 3.524 -0.373 1.00 92.38 103 CYS A C 1
ATOM 782 O O . CYS A 1 103 ? -3.177 2.717 -1.170 1.00 92.38 103 CYS A O 1
ATOM 784 N N . ALA A 1 104 ? -1.567 4.188 -0.618 1.00 92.19 104 ALA A N 1
ATOM 785 C CA . ALA A 1 104 ? -0.654 3.906 -1.715 1.00 92.19 104 ALA A CA 1
ATOM 786 C C . ALA A 1 104 ? 0.476 2.979 -1.244 1.00 92.19 104 ALA A C 1
ATOM 788 O O . ALA A 1 104 ? 1.155 3.260 -0.254 1.00 92.19 104 ALA A O 1
ATOM 789 N N . PHE A 1 105 ? 0.690 1.899 -1.987 1.00 91.50 105 PHE A N 1
ATOM 790 C CA . PHE A 1 105 ? 1.744 0.911 -1.796 1.00 91.50 105 PHE A CA 1
ATOM 791 C C . PHE A 1 105 ? 2.694 0.999 -2.984 1.00 91.50 105 PHE A C 1
ATOM 793 O O . PHE A 1 105 ? 2.244 1.001 -4.133 1.00 91.50 105 PHE A O 1
ATOM 800 N N . PHE A 1 106 ? 3.994 1.072 -2.717 1.00 88.44 106 PHE A N 1
ATOM 801 C CA . PHE A 1 106 ? 5.020 1.167 -3.752 1.00 88.44 106 PHE A CA 1
ATOM 802 C C . PHE A 1 106 ? 5.864 -0.109 -3.791 1.00 88.44 106 PHE A C 1
ATOM 804 O O . PHE A 1 106 ? 5.965 -0.801 -2.789 1.00 88.44 106 PHE A O 1
ATOM 811 N N . ASP A 1 107 ? 6.430 -0.439 -4.951 1.00 87.62 107 ASP A N 1
ATOM 812 C CA . ASP A 1 107 ? 7.423 -1.502 -5.162 1.00 87.62 107 ASP A CA 1
ATOM 813 C C . ASP A 1 107 ? 7.197 -2.793 -4.353 1.00 87.62 107 ASP A C 1
ATOM 815 O O . ASP A 1 107 ? 6.318 -3.588 -4.695 1.00 87.62 107 ASP A O 1
ATOM 819 N N . GLU A 1 108 ? 8.012 -3.047 -3.326 1.00 85.50 108 GLU A N 1
ATOM 820 C CA . GLU A 1 108 ? 7.984 -4.284 -2.543 1.00 85.50 108 GLU A CA 1
ATOM 821 C C . GLU A 1 108 ? 6.675 -4.437 -1.771 1.00 85.50 108 GLU A C 1
ATOM 823 O O . GLU A 1 108 ? 6.080 -5.517 -1.784 1.00 85.50 108 GLU A O 1
ATOM 828 N N . GLU A 1 109 ? 6.164 -3.358 -1.180 1.00 87.69 109 GLU A N 1
ATOM 829 C CA . GLU A 1 109 ? 4.877 -3.341 -0.491 1.00 87.69 109 GLU A CA 1
ATOM 830 C C . GLU A 1 109 ? 3.736 -3.625 -1.470 1.00 87.69 109 GLU A C 1
ATOM 832 O O . GLU A 1 109 ? 2.844 -4.419 -1.172 1.00 87.69 109 GLU A O 1
ATOM 837 N N . ALA A 1 110 ? 3.786 -3.046 -2.672 1.00 88.00 110 ALA A N 1
ATOM 838 C CA . ALA A 1 110 ? 2.799 -3.315 -3.714 1.00 88.00 110 ALA A CA 1
ATOM 839 C C . ALA A 1 110 ? 2.829 -4.786 -4.165 1.00 88.00 110 ALA A C 1
ATOM 841 O O . ALA A 1 110 ? 1.786 -5.434 -4.279 1.00 88.00 110 ALA A O 1
ATOM 842 N N . ARG A 1 111 ? 4.025 -5.348 -4.376 1.00 86.06 111 ARG A N 1
ATOM 843 C CA . ARG A 1 111 ? 4.210 -6.765 -4.733 1.00 86.06 111 ARG A CA 1
ATOM 844 C C . ARG A 1 111 ? 3.749 -7.695 -3.616 1.00 86.06 111 ARG A C 1
ATOM 846 O O . ARG A 1 111 ? 3.114 -8.708 -3.900 1.00 86.06 111 ARG A O 1
ATOM 853 N N . SER A 1 112 ? 4.038 -7.349 -2.363 1.00 87.00 112 SER A N 1
ATOM 854 C CA . SER A 1 112 ? 3.626 -8.101 -1.176 1.00 87.00 112 SER A CA 1
ATOM 855 C C . SER A 1 112 ? 2.103 -8.107 -1.013 1.00 87.00 112 SER A C 1
ATOM 857 O O . SER A 1 112 ? 1.501 -9.168 -0.805 1.00 87.00 112 SER A O 1
ATOM 859 N N . LEU A 1 113 ? 1.465 -6.948 -1.212 1.00 86.56 113 LEU A N 1
ATOM 860 C CA . LEU A 1 113 ? 0.010 -6.810 -1.197 1.00 86.56 113 LEU A CA 1
ATOM 861 C C . LEU A 1 113 ? -0.642 -7.695 -2.267 1.00 86.56 113 LEU A C 1
ATOM 863 O O . LEU A 1 113 ? -1.532 -8.485 -1.955 1.00 86.56 113 LEU A O 1
ATOM 867 N N . LEU A 1 114 ? -0.136 -7.636 -3.502 1.00 84.06 114 LEU A N 1
ATOM 868 C CA . LEU A 1 114 ? -0.615 -8.458 -4.618 1.00 84.06 114 LEU A CA 1
ATOM 869 C C . LEU A 1 114 ? -0.160 -9.933 -4.540 1.00 84.06 114 LEU A C 1
ATOM 871 O O . LEU A 1 114 ? -0.563 -10.760 -5.362 1.00 84.06 114 LEU A O 1
ATOM 875 N N . GLY A 1 115 ? 0.712 -10.293 -3.594 1.00 79.56 115 GLY A N 1
ATOM 876 C CA . GLY A 1 115 ? 1.294 -11.632 -3.484 1.00 79.56 115 GLY A CA 1
ATOM 877 C C . GLY A 1 115 ? 2.057 -12.065 -4.744 1.00 79.56 115 GLY A C 1
ATOM 878 O O . GLY A 1 115 ? 1.904 -13.200 -5.199 1.00 79.56 115 GLY A O 1
ATOM 879 N N . ILE A 1 116 ? 2.812 -11.155 -5.364 1.00 73.50 116 ILE A N 1
ATOM 880 C CA . ILE A 1 116 ? 3.595 -11.398 -6.584 1.00 73.50 116 ILE A CA 1
ATOM 881 C C . ILE A 1 116 ? 5.068 -11.544 -6.199 1.00 73.50 116 ILE A C 1
ATOM 883 O O . ILE A 1 116 ? 5.654 -10.627 -5.631 1.00 73.50 116 ILE A O 1
ATOM 887 N N . LYS A 1 117 ? 5.686 -12.684 -6.532 1.00 62.53 117 LYS A N 1
ATOM 888 C CA . LYS A 1 117 ? 7.121 -12.922 -6.285 1.00 62.53 117 LYS A CA 1
ATOM 889 C C . LYS A 1 117 ? 8.020 -12.639 -7.495 1.00 62.53 117 LYS A C 1
ATOM 891 O O . LYS A 1 117 ? 9.193 -12.362 -7.280 1.00 62.53 117 LYS A O 1
ATOM 896 N N . LEU A 1 118 ? 7.512 -12.689 -8.733 1.00 54.78 118 LEU A N 1
ATOM 897 C CA . LEU A 1 118 ? 8.325 -12.578 -9.954 1.00 54.78 118 LEU A CA 1
ATOM 898 C C . LEU A 1 118 ? 7.603 -11.843 -11.095 1.00 54.78 118 LEU A C 1
ATOM 900 O O . LEU A 1 118 ? 6.377 -11.819 -11.174 1.00 54.78 118 LEU A O 1
ATOM 904 N N . THR A 1 119 ? 8.419 -11.203 -11.930 1.00 57.34 119 THR A N 1
ATOM 905 C CA . THR A 1 119 ? 8.109 -10.319 -13.060 1.00 57.34 119 THR A CA 1
ATOM 906 C C . THR A 1 119 ? 7.818 -11.118 -14.328 1.00 57.34 119 THR A C 1
ATOM 908 O O . THR A 1 119 ? 8.626 -11.963 -14.699 1.00 57.34 119 THR A O 1
ATOM 911 N N . GLY A 1 120 ? 6.704 -10.842 -15.005 1.00 57.31 120 GLY A N 1
ATOM 912 C CA . GLY A 1 120 ? 6.399 -11.449 -16.307 1.00 57.31 120 GLY A CA 1
ATOM 913 C C . GLY A 1 120 ? 4.937 -11.329 -16.732 1.00 57.31 120 GLY A C 1
ATOM 914 O O . GLY A 1 120 ? 4.647 -11.375 -17.918 1.00 57.31 120 GLY A O 1
ATOM 915 N N . VAL A 1 121 ? 4.026 -11.129 -15.777 1.00 63.09 121 VAL A N 1
ATOM 916 C CA . VAL A 1 121 ? 2.605 -10.880 -16.051 1.00 63.09 121 VAL A CA 1
ATOM 917 C C . VAL A 1 121 ? 2.314 -9.395 -15.876 1.00 63.09 121 VAL A C 1
ATOM 919 O O . VAL A 1 121 ? 2.818 -8.769 -14.937 1.00 63.09 121 VAL A O 1
ATOM 922 N N . GLU A 1 122 ? 1.508 -8.836 -16.778 1.00 70.06 122 GLU A N 1
ATOM 923 C CA . GLU A 1 122 ? 1.060 -7.454 -16.680 1.00 70.06 122 GLU A CA 1
ATOM 924 C C . GLU A 1 122 ? 0.321 -7.202 -15.361 1.00 70.06 122 GLU A C 1
ATOM 926 O O . GLU A 1 122 ? -0.504 -7.990 -14.891 1.00 70.06 122 GLU A O 1
ATOM 931 N N . VAL A 1 123 ? 0.637 -6.066 -14.744 1.00 72.25 123 VAL A N 1
ATOM 932 C CA . VAL A 1 123 ? 0.136 -5.685 -13.418 1.00 72.25 123 VAL A CA 1
ATOM 933 C C . VAL A 1 123 ? -1.391 -5.564 -13.399 1.00 72.25 123 VAL A C 1
ATOM 935 O O . VAL A 1 123 ? -2.010 -5.898 -12.390 1.00 72.25 123 VAL A O 1
ATOM 938 N N . GLN A 1 124 ? -1.993 -5.117 -14.504 1.00 69.88 124 GLN A N 1
ATOM 939 C CA . GLN A 1 124 ? -3.445 -4.968 -14.623 1.00 69.88 124 GLN A CA 1
ATOM 940 C C . GLN A 1 124 ? -4.153 -6.326 -14.607 1.00 69.88 124 GLN A C 1
ATOM 942 O O . GLN A 1 124 ? -5.061 -6.523 -13.805 1.00 69.88 124 GLN A O 1
ATOM 947 N N . THR A 1 125 ? -3.660 -7.302 -15.371 1.00 72.19 125 THR A N 1
ATOM 948 C CA . THR A 1 125 ? -4.184 -8.676 -15.362 1.00 72.19 125 THR A CA 1
ATOM 949 C C . THR A 1 125 ? -4.095 -9.308 -13.972 1.00 72.19 125 THR A C 1
ATOM 951 O O . THR A 1 125 ? -5.025 -9.965 -13.508 1.00 72.19 125 THR A O 1
ATOM 954 N N . LEU A 1 126 ? -2.987 -9.082 -13.256 1.00 70.56 126 LEU A N 1
ATOM 955 C CA . LEU A 1 126 ? -2.830 -9.585 -11.887 1.00 70.56 126 LEU A CA 1
ATOM 956 C C . LEU A 1 126 ? -3.803 -8.929 -10.910 1.00 70.56 126 LEU A C 1
ATOM 958 O O . LEU A 1 126 ? -4.268 -9.599 -9.988 1.00 70.56 126 LEU A O 1
ATOM 962 N N . LEU A 1 127 ? -4.095 -7.640 -11.092 1.00 74.88 127 LEU A N 1
ATOM 963 C CA . LEU A 1 127 ? -5.072 -6.943 -10.273 1.00 74.88 127 LEU A CA 1
ATOM 964 C C . LEU A 1 127 ? -6.464 -7.537 -10.475 1.00 74.88 127 LEU A C 1
ATOM 966 O O . LEU A 1 127 ? -7.117 -7.833 -9.484 1.00 74.88 127 LEU A O 1
ATOM 970 N N . GLU A 1 128 ? -6.896 -7.742 -11.719 1.00 76.06 128 GLU A N 1
ATOM 971 C CA . GLU A 1 128 ? -8.219 -8.295 -12.031 1.00 76.06 128 GLU A CA 1
ATOM 972 C C . GLU A 1 128 ? -8.414 -9.681 -11.419 1.00 76.06 128 GLU A C 1
ATOM 974 O O . GLU A 1 128 ? -9.395 -9.916 -10.720 1.00 76.06 128 GLU A O 1
ATOM 979 N N . ILE A 1 129 ? -7.431 -10.567 -11.587 1.00 73.19 129 ILE A N 1
ATOM 980 C CA . ILE A 1 129 ? -7.505 -11.943 -11.081 1.00 73.19 129 ILE A CA 1
ATOM 981 C C . ILE A 1 129 ? -7.488 -11.982 -9.548 1.00 73.19 129 ILE A C 1
ATOM 983 O O . ILE A 1 129 ? -8.137 -12.825 -8.931 1.00 73.19 129 ILE A O 1
ATOM 987 N N . LYS A 1 130 ? -6.711 -11.101 -8.907 1.00 74.81 130 LYS A N 1
ATOM 988 C CA . LYS A 1 130 ? -6.487 -11.158 -7.455 1.00 74.81 130 LYS A CA 1
ATOM 989 C C . LYS A 1 130 ? -7.344 -10.193 -6.650 1.00 74.81 130 LYS A C 1
ATOM 991 O O . LYS A 1 130 ? -7.271 -10.241 -5.424 1.00 74.81 130 LYS A O 1
ATOM 996 N N . ARG A 1 131 ? -8.142 -9.331 -7.287 1.00 77.94 131 ARG A N 1
ATOM 997 C CA . ARG A 1 131 ? -8.927 -8.295 -6.599 1.00 77.94 131 ARG A CA 1
ATOM 998 C C . ARG A 1 131 ? -9.792 -8.884 -5.491 1.00 77.94 131 ARG A C 1
ATOM 1000 O O . ARG A 1 131 ? -9.737 -8.404 -4.359 1.00 77.94 131 ARG A O 1
ATOM 1007 N N . ASP A 1 132 ? -10.513 -9.953 -5.810 1.00 76.75 132 ASP A N 1
ATOM 1008 C CA . ASP A 1 132 ? -11.411 -10.623 -4.870 1.00 76.75 132 ASP A CA 1
ATOM 1009 C C . ASP A 1 132 ? -10.652 -11.409 -3.801 1.00 76.75 132 ASP A C 1
ATOM 1011 O O . ASP A 1 132 ? -11.083 -11.458 -2.655 1.00 76.75 132 ASP A O 1
ATOM 1015 N N . TYR A 1 133 ? -9.479 -11.949 -4.136 1.00 77.81 133 TYR A N 1
ATOM 1016 C CA . TYR A 1 133 ? -8.636 -12.670 -3.180 1.00 77.81 133 TYR A CA 1
ATOM 1017 C C . TYR A 1 133 ? -7.967 -11.743 -2.153 1.00 77.81 133 TYR A C 1
ATOM 1019 O O . TYR A 1 133 ? -7.668 -12.145 -1.030 1.00 77.81 133 TYR A O 1
ATOM 1027 N N . ILE A 1 134 ? -7.677 -10.500 -2.542 1.00 83.31 134 ILE A N 1
ATOM 1028 C CA . ILE A 1 134 ? -7.051 -9.513 -1.656 1.00 83.31 134 ILE A CA 1
ATOM 1029 C C . ILE A 1 134 ? -8.098 -8.879 -0.734 1.00 83.31 134 ILE A C 1
ATOM 1031 O O . ILE A 1 134 ? -7.774 -8.510 0.395 1.00 83.31 134 ILE A O 1
ATOM 1035 N N . LYS A 1 135 ? -9.348 -8.763 -1.189 1.00 86.25 135 LYS A N 1
ATOM 1036 C CA . LYS A 1 135 ? -10.441 -8.220 -0.385 1.00 86.25 135 LYS A CA 1
ATOM 1037 C C . LYS A 1 135 ? -10.704 -9.103 0.843 1.00 86.25 135 LYS A C 1
ATOM 1039 O O . LYS A 1 135 ? -10.753 -10.322 0.750 1.00 86.25 135 LYS A O 1
ATOM 1044 N N . GLY A 1 136 ? -10.845 -8.483 2.012 1.00 86.12 136 GLY A N 1
ATOM 1045 C CA . GLY A 1 136 ? -11.013 -9.167 3.300 1.00 86.12 136 GLY A CA 1
ATOM 1046 C C . GLY A 1 136 ? -9.714 -9.710 3.905 1.00 86.12 136 GLY A C 1
ATOM 1047 O O . GLY A 1 136 ? -9.719 -10.238 5.019 1.00 86.12 136 GLY A O 1
ATOM 1048 N N . ARG A 1 137 ? -8.567 -9.569 3.224 1.00 89.25 137 ARG A N 1
ATOM 1049 C CA . ARG A 1 137 ? -7.273 -9.960 3.790 1.00 89.25 137 ARG A CA 1
ATOM 1050 C C . ARG A 1 137 ? -6.902 -9.020 4.935 1.00 89.25 137 ARG A C 1
ATOM 1052 O O . ARG A 1 137 ? -6.777 -7.812 4.734 1.00 89.25 137 ARG A O 1
ATOM 1059 N N . LYS A 1 138 ? -6.654 -9.590 6.117 1.00 91.62 138 LYS A N 1
ATOM 1060 C CA . LYS A 1 138 ? -6.086 -8.858 7.256 1.00 91.62 138 LYS A CA 1
ATOM 1061 C C . LYS A 1 138 ? -4.649 -8.440 6.959 1.00 91.62 138 LYS A C 1
ATOM 1063 O O . LYS A 1 138 ? -3.864 -9.225 6.422 1.00 91.62 138 LYS A O 1
ATOM 1068 N N . ILE A 1 139 ? -4.315 -7.211 7.321 1.00 91.94 139 ILE A N 1
ATOM 1069 C CA . ILE A 1 139 ? -3.013 -6.601 7.092 1.00 91.94 139 ILE A CA 1
ATOM 1070 C C . ILE A 1 139 ? -2.599 -5.768 8.304 1.00 91.94 139 ILE A C 1
ATOM 1072 O O . ILE A 1 139 ? -3.421 -5.104 8.933 1.00 91.94 139 ILE A O 1
ATOM 1076 N N . ALA A 1 140 ? -1.303 -5.789 8.596 1.00 91.69 140 ALA A N 1
ATOM 1077 C CA . ALA A 1 140 ? -0.650 -4.840 9.481 1.00 91.69 140 ALA A CA 1
ATOM 1078 C C . ALA A 1 140 ? 0.373 -4.058 8.653 1.00 91.69 140 ALA A C 1
ATOM 1080 O O . ALA A 1 140 ? 1.213 -4.651 7.973 1.00 91.69 140 ALA A O 1
ATOM 1081 N N . ALA A 1 141 ? 0.277 -2.732 8.659 1.00 90.50 141 ALA A N 1
ATOM 1082 C CA . ALA A 1 141 ? 1.147 -1.880 7.863 1.00 90.50 141 ALA A CA 1
ATOM 1083 C C . ALA A 1 141 ? 1.561 -0.625 8.628 1.00 90.50 141 ALA A C 1
ATOM 1085 O O . ALA A 1 141 ? 0.757 0.003 9.313 1.00 90.50 141 ALA A O 1
ATOM 1086 N N . VAL A 1 142 ? 2.823 -0.230 8.466 1.00 90.81 142 VAL A N 1
ATOM 1087 C CA . VAL A 1 142 ? 3.284 1.099 8.870 1.00 90.81 142 VAL A CA 1
ATOM 1088 C C . VAL A 1 142 ? 2.826 2.078 7.801 1.00 90.81 142 VAL A C 1
ATOM 1090 O O . VAL A 1 142 ? 3.232 1.971 6.641 1.00 90.81 142 VAL A O 1
ATOM 1093 N N . VAL A 1 143 ? 1.985 3.029 8.184 1.00 89.62 143 VAL A N 1
ATOM 1094 C CA . VAL A 1 143 ? 1.390 4.011 7.280 1.00 89.62 143 VAL A CA 1
ATOM 1095 C C . VAL A 1 143 ? 1.861 5.403 7.669 1.00 89.62 143 VAL A C 1
ATOM 1097 O O . VAL A 1 143 ? 1.851 5.761 8.841 1.00 89.62 143 VAL A O 1
ATOM 1100 N N . LEU A 1 144 ? 2.272 6.187 6.673 1.00 90.62 144 LEU A N 1
ATOM 1101 C CA . LEU A 1 144 ? 2.517 7.619 6.803 1.00 90.62 144 LEU A CA 1
ATOM 1102 C C . LEU A 1 144 ? 1.319 8.380 6.216 1.00 90.62 144 LEU A C 1
ATOM 1104 O O . LEU A 1 144 ? 1.195 8.411 4.986 1.00 90.62 144 LEU A O 1
ATOM 1108 N N . PRO A 1 145 ? 0.455 8.983 7.046 1.00 88.50 145 PRO A N 1
ATOM 1109 C CA . PRO A 1 145 ? -0.670 9.770 6.568 1.00 88.50 145 PRO A CA 1
ATOM 1110 C C . PRO A 1 145 ? -0.195 11.081 5.934 1.00 88.50 145 PRO A C 1
ATOM 1112 O O . PRO A 1 145 ? 0.734 11.726 6.429 1.00 88.50 145 PRO A O 1
ATOM 1115 N N . LYS A 1 146 ? -0.835 11.476 4.837 1.00 87.38 146 LYS A N 1
ATOM 1116 C CA . LYS A 1 146 ? -0.606 12.722 4.102 1.00 87.38 146 LYS A CA 1
ATOM 1117 C C . LYS A 1 146 ? -1.926 13.276 3.595 1.00 87.38 146 LYS A C 1
ATOM 1119 O O . LYS A 1 146 ? -2.819 12.504 3.255 1.00 87.38 146 LYS A O 1
ATOM 1124 N N . ILE A 1 147 ? -2.041 14.594 3.491 1.00 82.50 147 ILE A N 1
ATOM 1125 C CA . ILE A 1 147 ? -3.183 15.193 2.804 1.00 82.50 147 ILE A CA 1
ATOM 1126 C C . ILE A 1 147 ? -2.982 15.018 1.294 1.00 82.50 147 ILE A C 1
ATOM 1128 O O . ILE A 1 147 ? -2.017 15.513 0.707 1.00 82.50 147 ILE A O 1
ATOM 1132 N N . GLY A 1 148 ? -3.878 14.256 0.669 1.00 75.00 148 GLY A N 1
ATOM 1133 C CA . GLY A 1 148 ? -3.901 14.068 -0.777 1.00 75.00 148 GLY A CA 1
ATOM 1134 C C . GLY A 1 148 ? -4.370 15.327 -1.510 1.00 75.00 148 GLY A C 1
ATOM 1135 O O . GLY A 1 148 ? -4.897 16.267 -0.914 1.00 75.00 148 GLY A O 1
ATOM 1136 N N . LEU A 1 149 ? -4.262 15.327 -2.841 1.00 72.31 149 LEU A N 1
ATOM 1137 C CA . LEU A 1 149 ? -4.730 16.444 -3.681 1.00 72.31 149 LEU A CA 1
ATOM 1138 C C . LEU A 1 149 ? -6.237 16.718 -3.537 1.00 72.31 149 LEU A C 1
ATOM 1140 O O . LEU A 1 149 ? -6.693 17.822 -3.813 1.00 72.31 149 LEU A O 1
ATOM 1144 N N . SER A 1 150 ? -7.011 15.729 -3.086 1.00 73.44 150 SER A N 1
ATOM 1145 C CA . SER A 1 150 ? -8.441 15.872 -2.803 1.00 73.44 150 SER A CA 1
ATOM 1146 C C . SER A 1 150 ? -8.746 16.513 -1.441 1.00 73.44 150 SER A C 1
ATOM 1148 O O . SER A 1 150 ? -9.906 16.524 -1.038 1.00 73.44 150 SER A O 1
ATOM 1150 N N . GLY A 1 151 ? -7.731 16.938 -0.678 1.00 77.19 151 GLY A N 1
ATOM 1151 C CA . GLY A 1 151 ? -7.891 17.471 0.680 1.00 77.19 151 GLY A CA 1
ATOM 1152 C C . GLY A 1 151 ? -8.278 16.424 1.732 1.00 77.19 151 GLY A C 1
ATOM 1153 O O . GLY A 1 151 ? -8.627 16.778 2.854 1.00 77.19 151 GLY A O 1
ATOM 1154 N N . ARG A 1 152 ? -8.241 15.131 1.383 1.00 84.62 152 ARG A N 1
ATOM 1155 C CA . ARG A 1 152 ? -8.541 14.018 2.297 1.00 84.62 152 ARG A CA 1
ATOM 1156 C C . ARG A 1 152 ? -7.250 13.411 2.8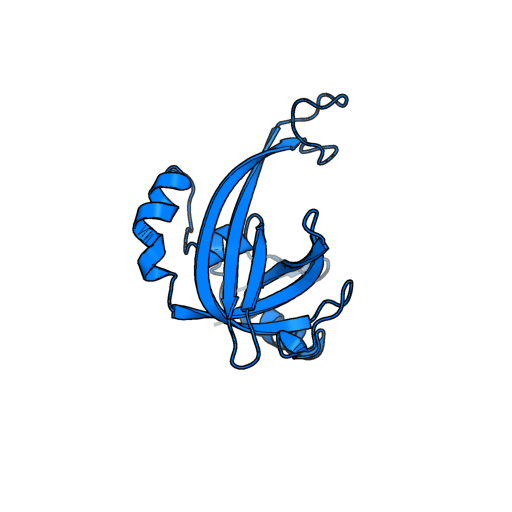24 1.00 84.62 152 ARG A C 1
ATOM 1158 O O . ARG A 1 152 ? -6.230 13.442 2.138 1.00 84.62 152 ARG A O 1
ATOM 1165 N N . LEU A 1 153 ? -7.314 12.832 4.020 1.00 85.81 153 LEU A N 1
ATOM 1166 C CA . LEU A 1 153 ? -6.204 12.071 4.577 1.00 85.81 153 LEU A CA 1
ATOM 1167 C C . LEU A 1 153 ? -6.043 10.761 3.792 1.00 85.81 153 LEU A C 1
ATOM 1169 O O . LEU A 1 153 ? -6.956 9.940 3.735 1.00 85.81 153 LEU A O 1
ATOM 1173 N N . GLU A 1 154 ? -4.879 10.583 3.183 1.00 89.69 154 GLU A N 1
ATOM 1174 C CA . GLU A 1 154 ? -4.471 9.377 2.469 1.00 89.69 154 GLU A CA 1
ATOM 1175 C C . GLU A 1 154 ? -3.234 8.780 3.147 1.00 89.69 154 GLU A C 1
ATOM 1177 O O . GLU A 1 154 ? -2.427 9.481 3.753 1.00 89.69 154 GLU A O 1
ATOM 1182 N N . GLY A 1 155 ? -3.066 7.466 3.062 1.00 88.56 155 GLY A N 1
ATOM 1183 C CA . GLY A 1 155 ? -1.918 6.761 3.615 1.00 88.56 155 GLY A CA 1
ATOM 1184 C C . GLY A 1 155 ? -0.855 6.463 2.563 1.00 88.56 155 GLY A C 1
ATOM 1185 O O . GLY A 1 155 ? -1.154 6.063 1.442 1.00 88.56 155 GLY A O 1
ATOM 1186 N N . VAL A 1 156 ? 0.417 6.566 2.931 1.00 91.19 156 VAL A N 1
ATOM 1187 C CA . VAL A 1 156 ? 1.504 5.908 2.197 1.00 91.19 156 VAL A CA 1
ATOM 1188 C C . VAL A 1 156 ? 1.997 4.740 3.033 1.00 91.19 156 VAL A C 1
ATOM 1190 O O . VAL A 1 156 ? 2.563 4.948 4.107 1.00 91.19 156 VAL A O 1
ATOM 1193 N N . ALA A 1 157 ? 1.802 3.516 2.546 1.00 88.81 157 ALA A N 1
ATOM 1194 C CA . ALA A 1 157 ? 2.318 2.325 3.202 1.00 88.81 157 ALA A CA 1
ATOM 1195 C C . ALA A 1 157 ? 3.844 2.293 3.064 1.00 88.81 157 ALA A C 1
ATOM 1197 O O . ALA A 1 157 ? 4.386 2.287 1.959 1.00 88.81 157 ALA A O 1
ATOM 1198 N N . LYS A 1 158 ? 4.534 2.320 4.202 1.00 87.38 158 LYS A N 1
ATOM 1199 C CA . LYS A 1 158 ? 5.996 2.266 4.294 1.00 87.38 158 LYS A CA 1
ATOM 1200 C C . LYS A 1 158 ? 6.519 0.851 4.450 1.00 87.38 158 LYS A C 1
ATOM 1202 O O . LYS A 1 158 ? 7.648 0.599 4.056 1.00 87.38 158 LYS A O 1
ATOM 1207 N N . LYS A 1 159 ? 5.728 -0.025 5.072 1.00 87.31 159 LYS A N 1
ATOM 1208 C CA . LYS A 1 159 ? 6.079 -1.426 5.300 1.00 87.31 159 LYS A CA 1
ATOM 1209 C C . LYS A 1 159 ? 4.826 -2.240 5.588 1.00 87.31 159 LYS A C 1
ATOM 1211 O O . LYS A 1 159 ? 3.998 -1.800 6.383 1.00 87.31 159 LYS A O 1
ATOM 1216 N N . ILE A 1 160 ? 4.709 -3.415 4.976 1.00 85.31 160 ILE A N 1
ATOM 1217 C CA . ILE A 1 160 ? 3.724 -4.441 5.350 1.00 85.31 160 ILE A CA 1
ATOM 1218 C C . ILE A 1 160 ? 4.433 -5.469 6.233 1.00 85.31 160 ILE A C 1
ATOM 1220 O O . ILE A 1 160 ? 5.537 -5.900 5.891 1.00 85.31 160 ILE A O 1
ATOM 1224 N N . LEU A 1 161 ? 3.804 -5.842 7.346 1.00 83.12 161 LEU A N 1
ATOM 1225 C CA . LEU A 1 161 ? 4.301 -6.848 8.286 1.00 83.12 161 LEU A CA 1
ATOM 1226 C C . LEU A 1 161 ? 3.906 -8.263 7.830 1.00 83.12 161 LEU A C 1
ATOM 1228 O O . LEU A 1 161 ? 2.726 -8.472 7.466 1.00 83.12 161 LEU A O 1
#

Foldseek 3Di:
DDDPDWDDDPNDTDDPDDDDPDPPVVVVVVVVLPVVAAADEPVPDDAQHWHKYKFAFQFWDDKDWFKAFPPPRHGPPDDPPGDIDIKIWTWTWGDDPNGIAIEIEIDPRNCVLLVHDDDDDDRVVSCVVCGVVSHGDIWIFTWRWHQDPVRDTHTYTPDTD

Radius of gyration: 18.62 Å; chains: 1; bounding box: 48×47×38 Å

Sequence (161 aa):
MLVEGAYLKNGEAHVGKGRIVRDATKKRDEEAAKRLYPRKKISELKEGEASLVEGEISGVFEARVIKKCRDCGAKKPCSCGGAERDLLLVTAEIKDDTGSLRCAFFDEEARSLLGIKLTGVEVQTLLEIKRDYIKGRKIAAVVLPKIGLSGRLEGVAKKIL

Secondary structure (DSSP, 8-state):
---S--EEETTEEE-SS----SSHHHHHHHHHHHHHS-B--GGG--TT--EEEEEEEEEEEEEEEEEEETTT-PBSS-TT-PPEEEEEEEEEEEE-SS-EEEEEEEHHHHHHHTT--SS-S-HHHHHHHHHHHHTT-EEEEEEEEEE-TTSSEEEEEEEE-

pLDDT: mean 76.12, std 19.48, range [28.38, 96.19]